Protein AF-A0A6J4IMG7-F1 (afdb_monomer_lite)

Organism: NCBI:txid1672391

Structure (mmCIF, N/CA/C/O backbone):
data_AF-A0A6J4IMG7-F1
#
_entry.id   AF-A0A6J4IMG7-F1
#
loop_
_atom_site.group_PDB
_atom_site.id
_atom_site.type_symbol
_atom_site.label_atom_id
_atom_site.label_alt_id
_atom_site.label_comp_id
_atom_site.label_asym_id
_atom_site.label_entity_id
_atom_site.label_seq_id
_atom_site.pdbx_PDB_ins_code
_atom_site.Cartn_x
_atom_site.Cartn_y
_atom_site.Cartn_z
_atom_site.occupancy
_atom_site.B_iso_or_equiv
_atom_site.auth_seq_id
_atom_site.auth_comp_id
_atom_site.auth_asym_id
_atom_site.auth_atom_id
_atom_site.pdbx_PDB_model_num
ATOM 1 N N . MET A 1 1 ? 4.248 -3.189 14.054 1.00 59.00 1 MET A N 1
ATOM 2 C CA . MET A 1 1 ? 4.326 -4.474 13.312 1.00 59.00 1 MET A CA 1
ATOM 3 C C . MET A 1 1 ? 4.585 -4.170 11.843 1.00 59.00 1 MET A C 1
ATOM 5 O O . MET A 1 1 ? 3.875 -3.331 11.301 1.00 59.00 1 MET A O 1
ATOM 9 N N . ALA A 1 2 ? 5.604 -4.782 11.232 1.00 68.38 2 ALA A N 1
ATOM 10 C CA . ALA A 1 2 ? 5.947 -4.558 9.823 1.00 68.38 2 ALA A CA 1
ATOM 11 C C . ALA A 1 2 ? 5.003 -5.338 8.891 1.00 68.38 2 ALA A C 1
ATOM 13 O O . ALA A 1 2 ? 4.651 -6.479 9.194 1.00 68.38 2 ALA A O 1
ATOM 14 N N . VAL A 1 3 ? 4.612 -4.740 7.762 1.00 80.31 3 VAL A N 1
ATOM 15 C CA . VAL A 1 3 ? 3.825 -5.424 6.721 1.00 80.31 3 VAL A CA 1
ATOM 16 C C . VAL A 1 3 ? 4.660 -6.544 6.097 1.00 80.31 3 VAL A C 1
ATOM 18 O O . VAL A 1 3 ? 5.780 -6.312 5.638 1.00 80.31 3 VAL A O 1
ATOM 21 N N . SER A 1 4 ? 4.109 -7.758 6.049 1.00 85.69 4 SER A N 1
ATOM 22 C CA . SER A 1 4 ? 4.740 -8.882 5.351 1.00 85.69 4 SER A CA 1
ATOM 23 C C . SER A 1 4 ? 4.315 -8.886 3.888 1.00 85.69 4 SER A C 1
ATOM 25 O O . SER A 1 4 ? 3.144 -9.098 3.588 1.00 85.69 4 SER A O 1
ATOM 27 N N . TYR A 1 5 ? 5.267 -8.659 2.983 1.00 88.31 5 TYR A N 1
ATOM 28 C CA . TYR A 1 5 ? 5.036 -8.673 1.540 1.00 88.31 5 TYR A CA 1
ATOM 29 C C . TYR A 1 5 ? 5.413 -10.025 0.936 1.00 88.31 5 TYR A C 1
ATOM 31 O O . TYR A 1 5 ? 6.526 -10.509 1.136 1.00 88.31 5 TYR A O 1
ATOM 39 N N . SER A 1 6 ? 4.506 -10.593 0.150 1.00 91.38 6 SER A N 1
ATOM 40 C CA . SER A 1 6 ? 4.730 -11.787 -0.664 1.00 91.38 6 SER A CA 1
ATOM 41 C C . SER A 1 6 ? 4.882 -11.395 -2.128 1.00 91.38 6 SER A C 1
ATOM 43 O O . SER A 1 6 ? 3.984 -10.778 -2.702 1.00 91.38 6 SER A O 1
ATOM 45 N N . GLU A 1 7 ? 6.004 -11.755 -2.742 1.00 91.12 7 GLU A N 1
ATOM 46 C CA . GLU A 1 7 ? 6.225 -11.544 -4.173 1.00 91.12 7 GLU A CA 1
ATOM 47 C C . GLU A 1 7 ? 5.449 -12.570 -5.000 1.00 91.12 7 GLU A C 1
ATOM 49 O O . GLU A 1 7 ? 5.463 -13.773 -4.728 1.00 91.12 7 GLU A O 1
ATOM 54 N N . ARG A 1 8 ? 4.727 -12.077 -6.005 1.00 89.81 8 ARG A N 1
ATOM 55 C CA . ARG A 1 8 ? 3.969 -12.879 -6.964 1.00 89.81 8 ARG A CA 1
ATOM 56 C C . ARG A 1 8 ? 4.825 -13.104 -8.215 1.00 89.81 8 ARG A C 1
ATOM 58 O O . ARG A 1 8 ? 5.672 -12.274 -8.526 1.00 89.81 8 ARG A O 1
ATOM 65 N N . PRO A 1 9 ? 4.564 -14.167 -8.997 1.00 87.81 9 PRO A N 1
ATOM 66 C CA . PRO A 1 9 ? 5.324 -14.470 -10.219 1.00 87.81 9 PRO A CA 1
ATOM 67 C C . PRO A 1 9 ? 5.292 -13.363 -11.288 1.00 87.81 9 PRO A C 1
ATOM 69 O O . PRO A 1 9 ? 6.129 -13.354 -12.182 1.00 87.81 9 PRO A O 1
ATOM 72 N N . ASP A 1 10 ? 4.342 -12.435 -11.190 1.00 84.56 10 ASP A N 1
ATOM 73 C CA . ASP A 1 10 ? 4.221 -11.245 -12.040 1.00 84.56 10 ASP A CA 1
ATOM 74 C C . ASP A 1 10 ? 5.132 -10.073 -11.588 1.00 84.56 10 ASP A C 1
ATOM 76 O O . ASP A 1 10 ? 5.133 -9.005 -12.185 1.00 84.56 10 ASP A O 1
ATOM 80 N N . GLY A 1 11 ? 5.902 -10.235 -10.504 1.00 86.81 11 GLY A N 1
ATOM 81 C CA . GLY A 1 11 ? 6.716 -9.172 -9.892 1.00 86.81 11 GLY A CA 1
ATOM 82 C C . GLY A 1 11 ? 5.916 -8.204 -9.010 1.00 86.81 11 GLY A C 1
ATOM 83 O O . GLY A 1 11 ? 6.483 -7.336 -8.353 1.00 86.81 11 GLY A O 1
ATOM 84 N N . SER A 1 12 ? 4.594 -8.362 -8.966 1.00 91.25 12 SER A N 1
ATOM 85 C CA . SER A 1 12 ? 3.723 -7.670 -8.018 1.00 91.25 12 SER A CA 1
ATOM 86 C C . SER A 1 12 ? 3.945 -8.183 -6.589 1.00 91.25 12 SER A C 1
ATOM 88 O O . SER A 1 12 ? 4.087 -9.386 -6.374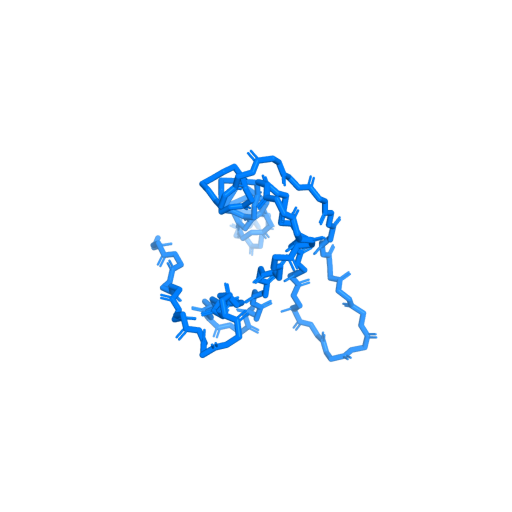 1.00 91.25 12 SER A O 1
ATOM 90 N N . LEU A 1 13 ? 3.903 -7.302 -5.591 1.00 92.56 13 LEU A N 1
ATOM 91 C CA . LEU A 1 13 ? 3.942 -7.670 -4.176 1.00 92.56 13 LEU A CA 1
ATOM 92 C C . LEU A 1 13 ? 2.553 -7.573 -3.557 1.00 92.56 13 LEU A C 1
ATOM 94 O O . LEU A 1 13 ? 1.830 -6.602 -3.773 1.00 92.56 13 LEU A O 1
ATOM 98 N N . LEU A 1 14 ? 2.223 -8.552 -2.726 1.00 93.38 14 LEU A N 1
ATOM 99 C CA . LEU A 1 14 ? 1.015 -8.573 -1.918 1.00 93.38 14 LEU A CA 1
ATOM 100 C C . LEU A 1 14 ? 1.397 -8.473 -0.443 1.00 93.38 14 LEU A C 1
ATOM 102 O O . LEU A 1 14 ? 1.994 -9.400 0.102 1.00 93.38 14 LEU A O 1
ATOM 106 N N . GLY A 1 15 ? 1.090 -7.348 0.186 1.00 91.81 15 GLY A N 1
ATOM 107 C CA . GLY A 1 15 ? 1.155 -7.175 1.629 1.00 91.81 15 GLY A CA 1
ATOM 108 C C . GLY A 1 15 ? -0.207 -7.439 2.259 1.00 91.81 15 GLY A C 1
ATOM 109 O O . GLY A 1 15 ? -1.226 -7.040 1.710 1.00 91.81 15 GLY A O 1
ATOM 110 N N . VAL A 1 16 ? -0.233 -8.100 3.411 1.00 89.19 16 VAL A N 1
ATOM 111 C CA . VAL A 1 16 ? -1.441 -8.197 4.242 1.00 89.19 16 VAL A CA 1
ATOM 112 C C . VAL A 1 16 ? -1.051 -7.833 5.664 1.00 89.19 16 VAL A C 1
ATOM 114 O O . VAL A 1 16 ? -0.039 -8.324 6.177 1.00 89.19 16 VAL A O 1
ATOM 117 N N . LYS A 1 17 ? -1.825 -6.949 6.290 1.00 85.94 17 LYS A N 1
ATOM 118 C CA . LYS A 1 17 ? -1.652 -6.575 7.691 1.00 85.94 17 LYS A CA 1
ATOM 119 C C . LYS A 1 17 ? -3.021 -6.402 8.336 1.00 85.94 17 LYS A C 1
ATOM 121 O O . LYS A 1 17 ? -3.771 -5.5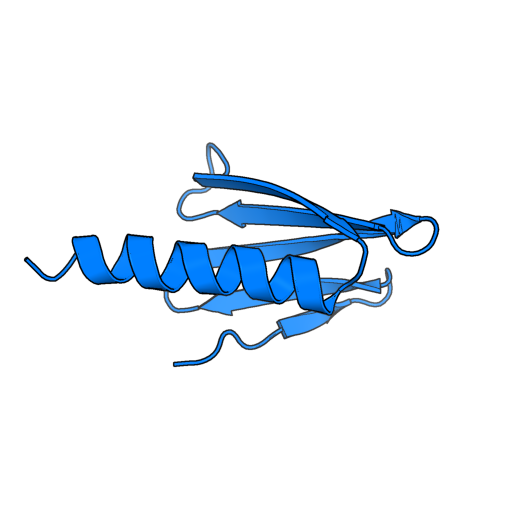32 7.915 1.00 85.94 17 LYS A O 1
ATOM 126 N N . ASP A 1 18 ? -3.295 -7.196 9.368 1.00 83.81 18 ASP A N 1
ATOM 127 C CA . ASP A 1 18 ? -4.602 -7.249 10.029 1.00 83.81 18 ASP A CA 1
ATOM 128 C C . ASP A 1 18 ? -5.703 -7.547 8.991 1.00 83.81 18 ASP A C 1
ATOM 130 O O . ASP A 1 18 ? -5.726 -8.662 8.471 1.00 83.81 18 ASP A O 1
ATOM 134 N N . ASP A 1 19 ? -6.529 -6.564 8.630 1.00 84.44 19 ASP A N 1
ATOM 135 C CA . ASP A 1 19 ? -7.557 -6.662 7.575 1.00 84.44 19 ASP A CA 1
ATOM 136 C C . ASP A 1 19 ? -7.224 -5.817 6.328 1.00 84.44 19 ASP A C 1
ATOM 138 O O . ASP A 1 19 ? -7.979 -5.748 5.366 1.00 84.44 19 ASP A O 1
ATOM 142 N N . VAL A 1 20 ? -6.059 -5.166 6.323 1.00 88.69 20 VAL A N 1
ATOM 143 C CA . VAL A 1 20 ? -5.637 -4.282 5.242 1.00 88.69 20 VAL A CA 1
ATOM 144 C C . VAL A 1 20 ? -4.859 -5.067 4.193 1.00 88.69 20 VAL A C 1
ATOM 146 O O . VAL A 1 20 ? -3.792 -5.637 4.464 1.00 88.69 20 VAL A O 1
ATOM 149 N N . LEU A 1 21 ? -5.372 -5.057 2.967 1.00 91.56 21 LEU A N 1
ATOM 150 C CA . LEU A 1 21 ? -4.732 -5.632 1.796 1.00 91.56 21 LEU A CA 1
ATOM 151 C C . LEU A 1 21 ? -3.920 -4.560 1.072 1.00 91.56 21 LEU A C 1
ATOM 153 O O . LEU A 1 21 ? -4.403 -3.486 0.739 1.00 91.56 21 LEU A O 1
ATOM 157 N N . ILE A 1 22 ? -2.662 -4.860 0.795 1.00 93.62 22 ILE A N 1
ATOM 158 C CA . ILE A 1 22 ? -1.726 -3.948 0.151 1.00 93.62 22 ILE A CA 1
ATOM 159 C C . ILE A 1 22 ? -1.226 -4.615 -1.117 1.00 93.62 22 ILE A C 1
ATOM 161 O O . ILE A 1 22 ? -0.733 -5.740 -1.099 1.00 93.62 22 ILE A O 1
ATOM 165 N N . THR A 1 23 ? -1.294 -3.908 -2.229 1.00 94.06 23 THR A N 1
ATOM 166 C CA . THR A 1 23 ? -0.793 -4.386 -3.514 1.00 94.06 23 THR A CA 1
ATOM 167 C C . THR A 1 23 ? 0.216 -3.391 -4.049 1.00 94.06 23 THR A C 1
ATOM 169 O O . THR A 1 23 ? -0.075 -2.203 -4.118 1.00 94.06 23 THR A O 1
ATOM 172 N N . LEU A 1 24 ? 1.412 -3.856 -4.409 1.00 94.38 24 LEU A N 1
ATOM 173 C CA . LEU A 1 24 ? 2.381 -3.068 -5.167 1.00 94.38 24 LEU A CA 1
ATOM 174 C C . LEU A 1 24 ? 2.553 -3.733 -6.525 1.00 94.38 24 LEU A C 1
ATOM 176 O O . LEU A 1 24 ? 2.938 -4.899 -6.595 1.00 94.38 24 LEU A O 1
ATOM 180 N N . ARG A 1 25 ? 2.285 -3.005 -7.602 1.00 94.25 25 ARG A N 1
ATOM 181 C CA . ARG A 1 25 ? 2.347 -3.513 -8.973 1.00 94.25 25 ARG A CA 1
ATOM 182 C C . ARG A 1 25 ? 3.446 -2.795 -9.751 1.00 94.25 25 ARG A C 1
ATOM 184 O O . ARG A 1 25 ? 3.450 -1.563 -9.774 1.00 94.25 25 ARG A O 1
ATOM 191 N N . PRO A 1 26 ? 4.376 -3.510 -10.401 1.00 93.44 26 PRO A N 1
ATOM 192 C CA . PRO A 1 26 ? 5.367 -2.871 -11.251 1.00 93.44 26 PRO A CA 1
ATOM 193 C C . PRO A 1 26 ? 4.678 -2.257 -12.477 1.00 93.44 26 PRO A C 1
ATOM 195 O O . PRO A 1 26 ? 3.977 -2.936 -13.222 1.00 93.44 26 PRO A O 1
ATOM 198 N N . LEU A 1 27 ? 4.909 -0.968 -12.722 1.00 90.69 27 LEU A N 1
ATOM 199 C CA . LEU A 1 27 ? 4.406 -0.255 -13.908 1.00 90.69 27 LEU A CA 1
ATOM 200 C C . LEU A 1 27 ? 5.386 -0.306 -15.091 1.00 90.69 27 LEU A C 1
ATOM 202 O O . LEU A 1 27 ? 5.161 0.309 -16.133 1.00 90.69 27 LEU A O 1
ATOM 206 N N . GLY A 1 28 ? 6.494 -1.030 -14.924 1.00 86.69 28 GLY A N 1
ATOM 207 C CA . GLY A 1 28 ? 7.605 -1.079 -15.864 1.00 86.69 28 GLY A CA 1
ATOM 208 C C . GLY A 1 28 ? 8.738 -0.116 -15.497 1.00 86.69 28 GLY A C 1
ATOM 209 O O . GLY A 1 28 ? 8.543 0.958 -14.919 1.00 86.69 28 GLY A O 1
ATOM 210 N N . GLY A 1 29 ? 9.965 -0.518 -15.836 1.00 87.06 29 GLY A N 1
ATOM 211 C CA . GLY A 1 29 ? 11.174 0.170 -15.382 1.00 87.06 29 GLY A CA 1
ATOM 212 C C . GLY A 1 29 ? 11.324 0.087 -13.860 1.00 87.06 29 GLY A C 1
ATOM 213 O O . GLY A 1 29 ? 11.125 -0.974 -13.280 1.00 87.06 29 GLY A O 1
ATOM 214 N N . ASN A 1 30 ? 11.662 1.209 -13.218 1.00 89.00 30 ASN A N 1
ATOM 215 C CA . ASN A 1 30 ? 11.811 1.311 -11.761 1.00 89.00 30 ASN A CA 1
ATOM 216 C C . ASN A 1 30 ? 10.584 1.955 -11.085 1.00 89.00 30 ASN A C 1
ATOM 218 O O . ASN A 1 30 ? 10.740 2.647 -10.088 1.00 89.00 30 ASN A O 1
ATOM 222 N N . ARG A 1 31 ? 9.376 1.828 -11.649 1.00 93.94 31 ARG A N 1
ATOM 223 C CA . ARG A 1 31 ? 8.151 2.427 -11.086 1.00 93.94 31 ARG A CA 1
ATOM 224 C C . ARG A 1 31 ? 7.190 1.365 -10.578 1.00 93.94 31 ARG A C 1
ATOM 226 O O . ARG A 1 31 ? 7.002 0.340 -11.232 1.00 93.94 31 ARG A O 1
ATOM 233 N N . TYR A 1 32 ? 6.561 1.655 -9.447 1.00 94.62 32 TYR A N 1
ATOM 234 C CA . TYR A 1 32 ? 5.575 0.800 -8.800 1.00 94.62 32 TYR A CA 1
ATOM 235 C C . TYR A 1 32 ? 4.318 1.612 -8.502 1.00 94.62 32 TYR A C 1
ATOM 237 O O . TYR A 1 32 ? 4.406 2.683 -7.908 1.00 94.62 32 TYR A O 1
ATOM 245 N N . ALA A 1 33 ? 3.159 1.097 -8.898 1.00 95.00 33 ALA A N 1
ATOM 246 C CA . ALA A 1 33 ? 1.886 1.517 -8.336 1.00 95.00 33 ALA A CA 1
ATOM 247 C C . ALA A 1 33 ? 1.701 0.822 -6.990 1.00 95.00 33 ALA A C 1
ATOM 249 O O . ALA A 1 33 ? 2.080 -0.341 -6.849 1.00 95.00 33 ALA A O 1
ATOM 250 N N . TYR A 1 34 ? 1.109 1.503 -6.022 1.00 94.38 34 TYR A N 1
ATOM 251 C CA . TYR A 1 34 ? 0.679 0.904 -4.768 1.00 94.38 34 TYR A CA 1
ATOM 252 C C . TYR A 1 34 ? -0.792 1.219 -4.524 1.00 94.38 34 TYR A C 1
ATOM 254 O O . TYR A 1 34 ? -1.252 2.322 -4.806 1.00 94.38 34 TYR A O 1
ATOM 262 N N . GLU A 1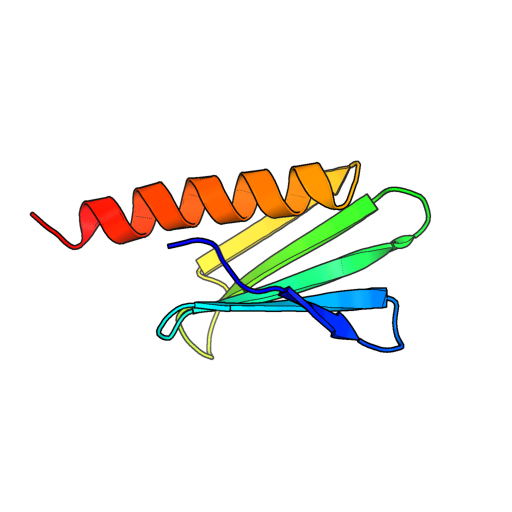 35 ? -1.522 0.245 -3.996 1.00 95.25 35 GLU A N 1
ATOM 263 C CA . GLU A 1 35 ? -2.927 0.368 -3.615 1.00 95.25 35 GLU A CA 1
ATOM 264 C C . GLU A 1 35 ? -3.124 -0.341 -2.274 1.00 95.25 35 GLU A C 1
ATOM 266 O O . GLU A 1 35 ? -2.654 -1.466 -2.078 1.00 95.25 35 GLU A O 1
ATOM 271 N N . VAL A 1 36 ? -3.810 0.327 -1.358 1.00 93.25 36 VAL A N 1
ATOM 272 C CA . VAL A 1 36 ? -4.130 -0.123 -0.008 1.00 93.25 36 VAL A CA 1
ATOM 273 C C . VAL A 1 36 ? -5.642 -0.191 0.107 1.00 93.25 36 VAL A C 1
ATOM 275 O O . VAL A 1 36 ? -6.342 0.792 -0.128 1.00 93.25 36 VAL A O 1
ATOM 278 N N . TRP A 1 37 ? -6.130 -1.358 0.483 1.00 92.69 37 TRP A N 1
ATOM 279 C CA . TRP A 1 37 ? -7.532 -1.721 0.528 1.00 92.69 37 TRP A CA 1
ATOM 280 C C . TRP A 1 37 ? -7.869 -2.077 1.971 1.00 92.69 37 TRP A C 1
ATOM 282 O O . TRP A 1 37 ? -7.303 -3.017 2.524 1.00 92.69 37 TRP A O 1
ATOM 292 N N . ILE A 1 38 ? -8.744 -1.284 2.587 1.00 87.88 38 ILE A N 1
ATOM 293 C CA . ILE A 1 38 ? -9.363 -1.607 3.884 1.00 87.88 38 ILE A CA 1
ATOM 294 C C . ILE A 1 38 ? -10.743 -2.246 3.656 1.00 87.88 38 ILE A C 1
ATOM 296 O O . ILE A 1 38 ? -11.217 -3.004 4.488 1.00 87.88 38 ILE A O 1
ATOM 300 N N . ASP A 1 39 ? -11.367 -1.956 2.514 1.00 84.00 39 ASP A N 1
ATOM 301 C CA . ASP A 1 39 ? -12.658 -2.490 2.093 1.00 84.00 39 ASP A CA 1
ATOM 302 C C . ASP A 1 39 ? -12.583 -2.892 0.604 1.00 84.00 39 ASP A C 1
ATOM 304 O O . ASP A 1 39 ? -11.678 -2.452 -0.115 1.00 84.00 39 ASP A O 1
ATOM 308 N N . ASP A 1 40 ? -13.500 -3.745 0.145 1.00 79.25 40 ASP A N 1
ATOM 309 C CA . ASP A 1 40 ? -13.527 -4.293 -1.221 1.00 79.25 40 ASP A CA 1
ATOM 310 C C . ASP A 1 40 ? -14.070 -3.283 -2.256 1.00 79.25 40 ASP A C 1
ATOM 312 O O . ASP A 1 40 ? -13.895 -3.473 -3.459 1.00 79.25 40 ASP A O 1
ATOM 316 N N . GLU A 1 41 ? -14.699 -2.182 -1.820 1.00 84.06 41 GLU A N 1
ATOM 317 C CA . GLU A 1 41 ? -15.327 -1.216 -2.732 1.00 84.06 41 GLU A CA 1
ATOM 318 C C . GLU A 1 41 ? -14.346 -0.212 -3.361 1.00 84.06 41 GLU A C 1
ATOM 320 O O . GLU A 1 41 ? -14.414 0.059 -4.565 1.00 84.06 41 GLU A O 1
ATOM 325 N N . VAL A 1 42 ? -13.446 0.377 -2.568 1.00 86.44 42 VAL A N 1
ATOM 326 C CA . VAL A 1 42 ? -12.512 1.421 -3.024 1.00 86.44 42 VAL A CA 1
ATOM 327 C C . VAL A 1 42 ? -11.199 1.375 -2.242 1.00 86.44 42 VAL A C 1
ATOM 329 O O . VAL A 1 42 ? -11.220 1.266 -1.014 1.00 86.44 42 VAL A O 1
ATOM 332 N N . PRO A 1 43 ? -10.045 1.533 -2.919 1.00 87.88 43 PRO A N 1
ATOM 333 C CA . PRO A 1 43 ? -8.768 1.607 -2.232 1.00 87.88 43 PRO A CA 1
ATOM 334 C C . PRO A 1 43 ? -8.724 2.873 -1.372 1.00 87.88 43 PRO A C 1
ATOM 336 O O . PRO A 1 43 ? -8.931 3.989 -1.853 1.00 87.88 43 PRO A O 1
ATOM 339 N N . ALA A 1 44 ? -8.423 2.691 -0.090 1.00 90.44 44 ALA A N 1
ATOM 340 C CA . ALA A 1 44 ? -8.302 3.774 0.877 1.00 90.44 44 ALA A CA 1
ATOM 341 C C . ALA A 1 44 ? -7.083 4.664 0.587 1.00 90.44 44 ALA A C 1
ATOM 343 O O . ALA A 1 44 ? -7.094 5.860 0.879 1.00 90.44 44 ALA A O 1
ATOM 344 N N . TYR A 1 45 ? -6.038 4.092 -0.014 1.00 92.38 45 TYR A N 1
ATOM 345 C CA . TYR A 1 45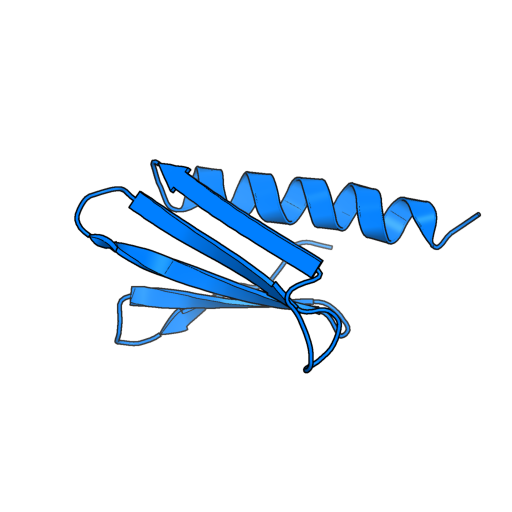 ? -4.836 4.821 -0.394 1.00 92.38 45 TYR A CA 1
ATOM 346 C C . TYR A 1 45 ? -4.221 4.222 -1.654 1.00 92.38 45 TYR A C 1
ATOM 348 O O . TYR A 1 45 ? -4.013 3.016 -1.737 1.00 92.38 45 TYR A O 1
ATOM 356 N N . GLN A 1 46 ? -3.922 5.056 -2.645 1.00 94.56 46 GLN A N 1
ATOM 357 C CA . GLN A 1 46 ? -3.291 4.610 -3.883 1.00 94.56 46 GLN A CA 1
ATOM 358 C C . GLN A 1 46 ? -2.357 5.677 -4.447 1.00 94.56 46 GLN A C 1
ATOM 360 O O . GLN A 1 46 ? -2.577 6.875 -4.254 1.00 94.56 46 GLN A O 1
ATOM 365 N N . GLY A 1 47 ? -1.335 5.246 -5.176 1.00 94.88 47 GLY A N 1
ATOM 366 C CA . GLY A 1 47 ? -0.384 6.146 -5.812 1.00 94.88 47 GLY A CA 1
ATOM 367 C C . GLY A 1 47 ? 0.704 5.418 -6.587 1.00 94.88 47 GLY A C 1
ATOM 368 O O . GLY A 1 47 ? 0.631 4.215 -6.836 1.00 94.88 47 GLY A O 1
ATOM 369 N N . GLU A 1 48 ? 1.721 6.175 -6.982 1.00 95.75 48 GLU A N 1
ATOM 370 C CA . GLU A 1 48 ? 2.877 5.685 -7.725 1.00 95.75 48 GLU A CA 1
ATOM 371 C C . GLU A 1 48 ? 4.163 6.132 -7.030 1.00 95.75 48 GLU A C 1
ATOM 373 O O . GLU A 1 48 ? 4.251 7.241 -6.505 1.00 95.75 48 GLU A O 1
ATOM 378 N N . ALA A 1 49 ? 5.177 5.276 -7.050 1.00 94.56 49 ALA A N 1
ATOM 379 C CA . ALA A 1 49 ? 6.482 5.544 -6.465 1.00 94.56 49 ALA A CA 1
ATOM 380 C C . ALA A 1 49 ? 7.609 5.049 -7.373 1.00 94.56 49 ALA A C 1
ATOM 382 O O . ALA A 1 49 ? 7.437 4.119 -8.178 1.00 94.56 49 ALA A O 1
ATOM 383 N N . VAL A 1 50 ? 8.783 5.669 -7.243 1.00 93.81 50 VAL A N 1
ATOM 384 C CA . VAL A 1 50 ? 9.975 5.263 -7.985 1.00 93.81 50 VAL A CA 1
ATOM 385 C C . VAL A 1 50 ? 10.779 4.307 -7.113 1.00 93.81 50 VAL A C 1
ATOM 387 O O . VAL A 1 50 ? 11.561 4.694 -6.254 1.00 93.81 50 VAL A O 1
ATOM 390 N N . GLY A 1 51 ? 10.604 3.022 -7.386 1.00 90.88 51 GLY A N 1
ATOM 391 C CA . GLY A 1 51 ? 11.262 1.938 -6.683 1.00 90.88 51 GLY A CA 1
ATOM 392 C C . GLY A 1 51 ? 10.344 1.266 -5.673 1.00 90.88 51 GLY A C 1
ATOM 393 O O . GLY A 1 51 ? 9.416 1.852 -5.115 1.00 90.88 51 GLY A O 1
ATOM 394 N N . GLN A 1 52 ? 10.626 -0.011 -5.454 1.00 90.19 52 GLN A N 1
ATOM 395 C CA . GLN A 1 52 ? 9.839 -0.861 -4.575 1.00 90.19 52 GLN A CA 1
ATOM 396 C C . GLN A 1 52 ? 9.893 -0.378 -3.120 1.00 90.19 52 GLN A C 1
ATOM 398 O O . GLN A 1 52 ? 8.882 -0.386 -2.425 1.00 90.19 52 GLN A O 1
ATOM 403 N N . ASP A 1 53 ? 11.071 0.030 -2.654 1.00 91.31 53 ASP A N 1
ATOM 404 C CA . ASP A 1 53 ? 11.289 0.484 -1.281 1.00 91.31 53 ASP A CA 1
ATOM 405 C C . ASP A 1 53 ? 10.534 1.778 -0.971 1.00 91.31 53 ASP A C 1
ATOM 407 O O . ASP A 1 53 ? 9.960 1.904 0.106 1.00 91.31 53 ASP A O 1
ATOM 411 N N . GLU A 1 54 ? 10.457 2.703 -1.930 1.00 93.25 54 GLU A N 1
ATOM 412 C CA . GLU A 1 54 ? 9.704 3.948 -1.770 1.00 93.25 54 GLU A CA 1
ATOM 413 C C . GLU A 1 54 ? 8.194 3.686 -1.725 1.00 93.25 54 GLU A C 1
ATOM 415 O O . GLU A 1 54 ? 7.508 4.208 -0.848 1.00 93.25 54 GLU A O 1
ATOM 420 N N . ALA A 1 55 ? 7.682 2.801 -2.590 1.00 93.12 55 ALA A N 1
ATOM 421 C CA . ALA A 1 55 ? 6.288 2.355 -2.531 1.00 93.12 55 ALA A CA 1
ATOM 422 C C . ALA A 1 55 ? 5.954 1.730 -1.164 1.00 93.12 55 ALA A C 1
ATOM 424 O O . ALA A 1 55 ? 4.952 2.076 -0.538 1.00 93.12 55 ALA A O 1
ATOM 425 N N . LYS A 1 56 ? 6.828 0.842 -0.667 1.00 91.12 56 LYS A N 1
ATOM 426 C CA . LYS A 1 56 ? 6.681 0.214 0.655 1.00 91.12 56 LYS A CA 1
ATOM 427 C C . LYS A 1 56 ? 6.709 1.245 1.778 1.00 91.12 56 LYS A C 1
ATOM 429 O O . LYS A 1 56 ? 5.914 1.129 2.705 1.00 91.12 56 LYS A O 1
ATOM 434 N N . ALA A 1 57 ? 7.602 2.231 1.703 1.00 92.12 57 ALA A N 1
ATOM 435 C CA . ALA A 1 57 ? 7.732 3.277 2.708 1.00 92.12 57 ALA A CA 1
ATOM 436 C C . ALA A 1 57 ? 6.489 4.174 2.767 1.00 92.12 57 ALA A C 1
ATOM 438 O O . ALA A 1 57 ? 5.997 4.434 3.862 1.00 92.12 57 ALA A O 1
ATOM 439 N N . GLN A 1 58 ? 5.945 4.588 1.617 1.00 92.62 58 GLN A N 1
ATOM 440 C CA . GLN A 1 58 ? 4.730 5.410 1.566 1.00 92.62 58 GLN A CA 1
ATOM 441 C C . GLN A 1 58 ? 3.518 4.678 2.141 1.00 92.62 58 GLN A C 1
ATOM 443 O O . GLN A 1 58 ? 2.814 5.219 2.989 1.00 92.62 58 GLN A O 1
ATOM 448 N N . VAL A 1 59 ? 3.312 3.418 1.748 1.00 92.12 59 VAL A N 1
ATOM 449 C CA . VAL A 1 59 ? 2.234 2.601 2.317 1.00 92.12 59 VAL A CA 1
ATOM 450 C C . VAL A 1 59 ? 2.433 2.390 3.818 1.00 92.12 59 VAL A C 1
ATOM 452 O O . VAL A 1 59 ? 1.484 2.498 4.586 1.00 92.12 59 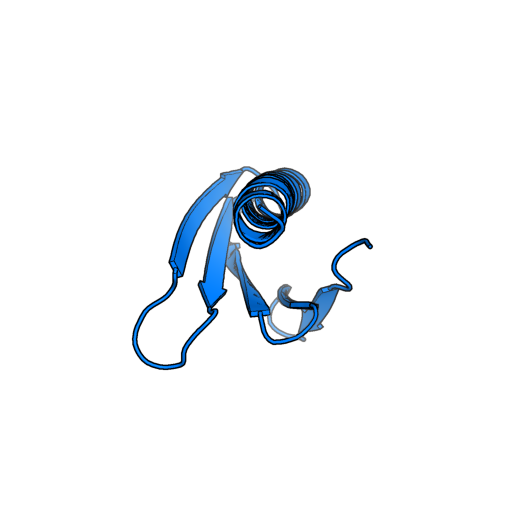VAL A O 1
ATOM 455 N N . GLN A 1 60 ? 3.660 2.102 4.257 1.00 91.06 60 GLN A N 1
ATOM 456 C CA . GLN A 1 60 ? 3.954 1.888 5.671 1.00 91.06 60 GLN A CA 1
ATOM 457 C C . GLN A 1 60 ? 3.707 3.145 6.512 1.00 91.06 60 GLN A C 1
ATOM 459 O O . GLN A 1 60 ? 3.194 3.006 7.618 1.00 91.06 60 GLN A O 1
ATOM 464 N N . ALA A 1 61 ? 4.055 4.330 6.002 1.00 90.69 61 ALA A N 1
ATOM 465 C CA . ALA A 1 61 ? 3.789 5.604 6.664 1.00 90.69 61 ALA A CA 1
ATOM 466 C C . ALA A 1 61 ? 2.283 5.846 6.797 1.00 90.69 61 ALA A C 1
ATOM 468 O O . ALA A 1 61 ? 1.801 6.076 7.900 1.00 90.69 61 ALA A O 1
ATOM 469 N N . TRP A 1 62 ? 1.534 5.668 5.705 1.00 90.19 62 TRP A N 1
ATOM 470 C CA . TRP A 1 62 ? 0.082 5.816 5.728 1.00 90.19 62 TRP A CA 1
ATOM 471 C C . TRP A 1 62 ? -0.592 4.837 6.695 1.00 90.19 62 TRP A C 1
ATOM 473 O O . TRP A 1 62 ? -1.494 5.220 7.426 1.00 90.19 62 TRP A O 1
ATOM 483 N N . LEU A 1 63 ? -0.138 3.580 6.745 1.00 88.06 63 LEU A N 1
ATOM 484 C CA . LEU A 1 63 ? -0.649 2.594 7.702 1.00 88.06 63 LEU A CA 1
ATOM 485 C C . LEU A 1 63 ? -0.346 2.970 9.151 1.00 88.06 63 LEU A C 1
ATOM 487 O O . LEU A 1 63 ? -1.144 2.654 10.025 1.00 88.06 63 LEU A O 1
ATOM 491 N N . ASP A 1 64 ? 0.818 3.564 9.417 1.00 87.31 64 ASP A N 1
ATOM 492 C CA . ASP A 1 64 ? 1.188 4.011 10.760 1.00 87.31 64 ASP A CA 1
ATOM 493 C C . ASP A 1 64 ? 0.277 5.161 11.207 1.00 87.31 64 ASP A C 1
ATOM 495 O O . ASP A 1 64 ? -0.262 5.114 12.308 1.00 87.31 64 ASP A O 1
ATOM 499 N N . GLU A 1 6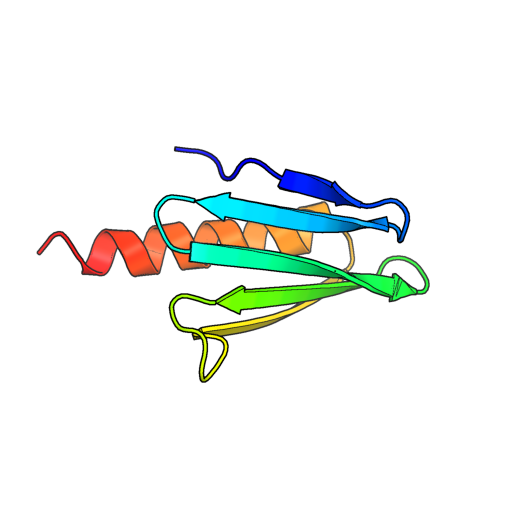5 ? 0.007 6.118 10.314 1.00 87.06 65 GLU A N 1
ATOM 500 C CA . GLU A 1 65 ? -0.925 7.224 10.560 1.00 87.06 65 GLU A CA 1
ATOM 501 C C . GLU A 1 65 ? -2.375 6.734 10.708 1.00 87.06 65 GLU A C 1
ATOM 503 O O . GLU A 1 65 ? -3.015 6.995 11.725 1.00 87.06 65 GLU A O 1
ATOM 508 N N . ALA A 1 66 ? -2.881 5.957 9.748 1.00 83.06 66 ALA A N 1
ATOM 509 C CA . ALA A 1 66 ? -4.265 5.482 9.732 1.00 83.06 66 ALA A CA 1
ATOM 510 C C . ALA A 1 66 ? -4.601 4.564 10.920 1.00 83.06 66 ALA A C 1
ATOM 512 O O . ALA A 1 66 ? -5.726 4.584 11.418 1.00 83.06 66 ALA A O 1
ATOM 513 N N . LEU A 1 67 ? -3.642 3.756 11.389 1.00 72.50 67 LEU A N 1
ATOM 514 C CA . LEU A 1 67 ? -3.836 2.917 12.575 1.00 72.50 67 LEU A CA 1
ATOM 515 C C . LEU A 1 67 ? -3.665 3.702 13.877 1.00 72.50 67 LEU A C 1
ATOM 517 O O . LEU A 1 67 ? -4.361 3.395 14.840 1.00 72.50 67 LEU A O 1
ATOM 521 N N . ALA A 1 68 ? -2.803 4.722 13.908 1.00 73.38 68 ALA A N 1
ATOM 522 C CA . ALA A 1 68 ? -2.661 5.587 15.076 1.00 73.38 68 ALA A CA 1
ATOM 523 C C . ALA A 1 68 ? -3.933 6.409 15.353 1.00 73.38 68 ALA A C 1
ATOM 525 O O . ALA A 1 68 ? -4.272 6.637 16.514 1.00 73.38 68 ALA A O 1
ATOM 526 N N . GLU A 1 69 ? -4.672 6.820 14.317 1.00 60.72 69 GLU A N 1
ATOM 527 C CA . GLU A 1 69 ? -5.940 7.549 14.483 1.00 60.72 69 GLU A CA 1
ATOM 528 C C . GLU A 1 69 ? -7.091 6.674 15.019 1.00 60.72 69 GLU A C 1
ATOM 530 O O . GLU A 1 69 ? -8.056 7.200 15.571 1.00 60.72 69 GLU A O 1
ATOM 535 N N . GLY A 1 70 ? -6.988 5.344 14.919 1.00 53.69 70 GLY A N 1
ATOM 536 C CA . GLY A 1 70 ? -7.972 4.402 15.467 1.00 53.69 70 GLY A CA 1
ATOM 537 C C . GLY A 1 70 ? -7.851 4.138 16.975 1.00 53.69 70 GLY A C 1
ATOM 538 O O . GLY A 1 70 ? -8.733 3.498 17.544 1.00 53.69 70 GLY A O 1
ATOM 539 N N . GLU A 1 71 ? -6.783 4.613 17.628 1.00 51.06 71 GLU A N 1
ATOM 540 C CA . GLU A 1 71 ? -6.481 4.354 19.048 1.00 51.06 71 GLU A CA 1
ATOM 541 C C . GLU A 1 71 ? -6.780 5.543 19.999 1.00 51.06 71 GLU A C 1
ATOM 543 O O . GLU A 1 71 ? -6.286 5.548 21.129 1.00 51.06 71 GLU A O 1
ATOM 548 N N . SER A 1 72 ? -7.577 6.548 19.594 1.00 41.28 72 SER A N 1
ATOM 549 C CA . SER A 1 72 ? -7.984 7.686 20.463 1.00 41.28 72 SER A CA 1
ATOM 550 C C . SER A 1 72 ? -9.391 7.589 21.049 1.00 41.28 72 SER A C 1
ATOM 552 O O . SER A 1 72 ? -10.337 7.250 20.307 1.00 41.28 72 SER A O 1
#

pLDDT: mean 86.82, std 10.73, range [41.28, 95.75]

Foldseek 3Di:
DAWDWDQDPQRKIWTDDDQKIKIWHDPDDQKIKIFIDSDPPGTPDIDMDRHPVRNSVVVVVVCVVVVVVVPD

Secondary structure (DSSP, 8-state):
---EEEE-TTS-EEEEETTEEEEEEEEETTEEEEEEESSSSS-SEEEEEESHHHHHHHHHHHHHHHHHGGG-

Radius of gyration: 11.92 Å; chains: 1; bounding box: 27×22×36 Å

Sequence (72 aa):
MAVSYSERPDGSLLGVKDDVLITLRPLGGNRYAYEVWIDDEVPAYQGEAVGQDEAKAQVQAWLDEALAEGES